Protein AF-A0A345D7Y2-F1 (afdb_monomer_lite)

Organism: NCBI:txid2268024

Sequence (79 aa):
MIAVPDAGSIATMSVLPNLLNRRIGFRRALIYAALQLAQTMREHNEAGSIVNLICNLSERYRKTPLCGMTKKCALRDNV

Radius of gyration: 13.91 Å; chains: 1; bounding box: 32×27×38 Å

Foldseek 3Di:
DDDADVVLLLVQQVPVCVVVVFHAASCSSQVSSLVVVVVVCVVVVNDDDDDGDRDDGRPVVCPPPSVVCSVPPVPPPPD

Structure (mmCIF, N/CA/C/O backbone):
data_AF-A0A345D7Y2-F1
#
_entry.id   AF-A0A345D7Y2-F1
#
loop_
_atom_site.group_PDB
_atom_site.id
_atom_site.type_symbol
_atom_site.label_atom_id
_atom_site.label_alt_id
_atom_site.label_comp_id
_atom_site.label_asym_id
_atom_site.label_entity_id
_atom_site.label_seq_id
_atom_site.pdbx_PDB_ins_code
_atom_site.Cartn_x
_atom_site.Cartn_y
_atom_site.Cartn_z
_atom_site.occupancy
_atom_site.B_iso_or_equiv
_atom_site.auth_seq_id
_atom_site.auth_comp_id
_atom_site.auth_asym_id
_atom_site.auth_atom_id
_atom_site.pdbx_PDB_model_num
ATOM 1 N N . MET A 1 1 ? 0.800 -10.875 5.337 1.00 59.59 1 MET A N 1
ATOM 2 C CA . MET A 1 1 ? 1.484 -10.244 4.184 1.00 59.59 1 MET A CA 1
ATOM 3 C C . MET A 1 1 ? 0.402 -9.864 3.182 1.00 59.59 1 MET A C 1
ATOM 5 O O . MET A 1 1 ? -0.380 -10.738 2.842 1.00 59.59 1 MET A O 1
ATOM 9 N N . ILE A 1 2 ? 0.271 -8.584 2.811 1.00 77.19 2 ILE A N 1
ATOM 10 C CA . ILE A 1 2 ? -0.800 -8.114 1.908 1.00 77.19 2 ILE A CA 1
ATOM 11 C C . ILE A 1 2 ? -0.341 -8.336 0.464 1.00 77.19 2 ILE A C 1
ATOM 13 O O . ILE A 1 2 ? 0.687 -7.792 0.057 1.00 77.19 2 ILE A O 1
ATOM 17 N N . ALA A 1 3 ? -1.076 -9.156 -0.287 1.00 79.44 3 ALA A N 1
ATOM 18 C CA . ALA A 1 3 ? -0.826 -9.362 -1.707 1.00 79.44 3 ALA A CA 1
ATOM 19 C C . ALA A 1 3 ? -1.351 -8.157 -2.491 1.00 79.44 3 ALA A C 1
ATOM 21 O O . ALA A 1 3 ? -2.509 -7.771 -2.350 1.00 79.44 3 ALA A O 1
ATOM 22 N N . VAL A 1 4 ? -0.494 -7.560 -3.313 1.00 77.94 4 VAL A N 1
ATOM 23 C CA . VAL A 1 4 ? -0.850 -6.387 -4.109 1.00 77.94 4 VAL A CA 1
ATOM 24 C C . VAL A 1 4 ? -0.811 -6.761 -5.584 1.00 77.94 4 VAL A C 1
ATOM 26 O O . VAL A 1 4 ? 0.258 -7.138 -6.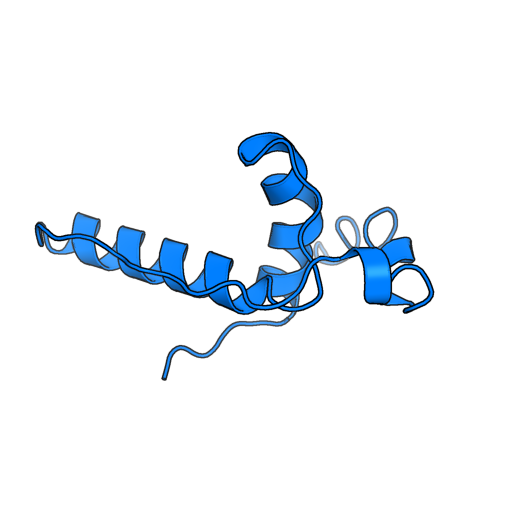063 1.00 77.94 4 VAL A O 1
ATOM 29 N N . PRO A 1 5 ? -1.928 -6.626 -6.317 1.00 80.12 5 PRO A N 1
ATOM 30 C CA . PRO A 1 5 ? -1.935 -6.804 -7.761 1.00 80.12 5 PRO A CA 1
ATOM 31 C C . PRO A 1 5 ? -1.012 -5.792 -8.447 1.00 80.12 5 PRO A C 1
ATOM 33 O O . PRO A 1 5 ? -0.957 -4.618 -8.060 1.00 80.12 5 PRO A O 1
ATOM 36 N N . ASP A 1 6 ? -0.344 -6.211 -9.520 1.00 77.69 6 ASP A N 1
ATOM 37 C CA . ASP A 1 6 ? 0.515 -5.327 -10.316 1.00 77.69 6 ASP A CA 1
ATOM 38 C C . ASP A 1 6 ? -0.252 -4.104 -10.835 1.00 77.69 6 ASP A C 1
ATOM 40 O O . ASP A 1 6 ? 0.258 -2.983 -10.782 1.00 77.69 6 ASP A O 1
ATOM 44 N N . ALA A 1 7 ? -1.519 -4.288 -11.221 1.00 80.50 7 ALA A N 1
ATOM 45 C CA . ALA A 1 7 ? -2.416 -3.202 -11.608 1.00 80.50 7 ALA A CA 1
ATOM 46 C C . ALA A 1 7 ? -2.573 -2.144 -10.498 1.00 80.50 7 ALA A C 1
ATOM 48 O O . ALA A 1 7 ? -2.478 -0.948 -10.771 1.00 80.50 7 ALA A O 1
ATOM 49 N N . GLY A 1 8 ? -2.715 -2.557 -9.232 1.00 73.31 8 GLY A N 1
ATOM 50 C CA . GLY A 1 8 ? -2.787 -1.639 -8.086 1.00 73.31 8 GLY A CA 1
ATOM 51 C C . GLY A 1 8 ? -1.480 -0.869 -7.876 1.00 73.31 8 GLY A C 1
ATOM 52 O O . GLY A 1 8 ? -1.474 0.344 -7.637 1.00 73.31 8 GLY A O 1
ATOM 53 N N . SER A 1 9 ? -0.345 -1.543 -8.066 1.00 72.19 9 SER A N 1
ATOM 54 C CA . SER A 1 9 ? 0.982 -0.916 -8.016 1.00 72.19 9 SER A CA 1
ATOM 55 C C . SER A 1 9 ?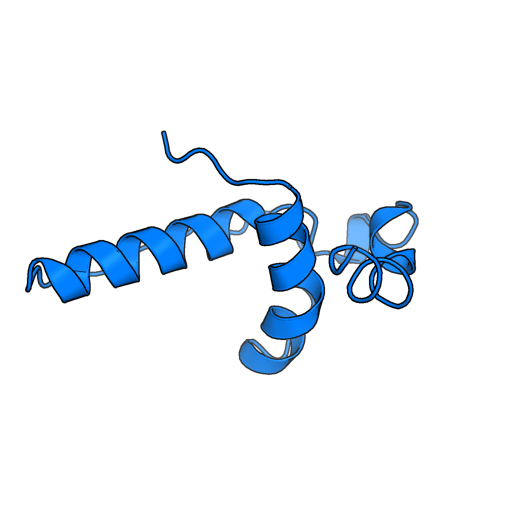 1.205 0.106 -9.136 1.00 72.19 9 SER A C 1
ATOM 57 O O . SER A 1 9 ? 1.856 1.134 -8.913 1.00 72.19 9 SER A O 1
ATOM 59 N N . ILE A 1 10 ? 0.669 -0.164 -10.330 1.00 75.81 10 ILE A N 1
ATOM 60 C CA . ILE A 1 10 ? 0.742 0.712 -11.505 1.00 75.81 10 ILE A CA 1
ATOM 61 C C . ILE A 1 10 ? -0.221 1.893 -11.369 1.00 75.81 10 ILE A C 1
ATOM 63 O O . ILE A 1 10 ? 0.195 3.023 -11.598 1.00 75.81 10 ILE A O 1
ATOM 67 N N . ALA A 1 11 ? -1.466 1.689 -10.936 1.00 77.44 11 ALA A N 1
ATOM 68 C CA . ALA A 1 11 ? -2.429 2.775 -10.720 1.00 77.44 11 ALA A CA 1
ATOM 69 C C . ALA A 1 11 ? -1.880 3.823 -9.737 1.00 77.44 11 ALA A C 1
ATOM 71 O O . ALA A 1 11 ? -1.949 5.036 -9.963 1.00 77.44 11 ALA A O 1
ATOM 72 N N . THR A 1 12 ? -1.196 3.345 -8.699 1.00 75.50 12 THR A N 1
ATOM 73 C CA . THR A 1 12 ? -0.514 4.188 -7.715 1.00 75.50 12 THR A CA 1
ATOM 74 C C . THR A 1 12 ? 0.623 5.023 -8.342 1.00 75.50 12 THR A C 1
ATOM 76 O O . THR A 1 12 ? 0.967 6.077 -7.818 1.00 75.50 12 THR A O 1
ATOM 79 N N . MET A 1 13 ? 1.187 4.647 -9.501 1.00 70.50 13 MET A N 1
ATOM 80 C CA . MET A 1 13 ? 2.162 5.484 -10.233 1.00 70.50 13 MET A CA 1
ATOM 81 C C . MET A 1 13 ? 1.571 6.780 -10.761 1.00 70.50 13 MET A C 1
ATOM 83 O O . MET A 1 13 ? 2.285 7.778 -10.830 1.00 70.50 13 MET A O 1
ATOM 87 N N . SER A 1 14 ? 0.313 6.747 -11.183 1.00 71.25 14 SER A N 1
ATOM 88 C CA . SER A 1 14 ? -0.328 7.880 -11.847 1.00 71.25 14 SER A CA 1
ATOM 89 C C . SER A 1 14 ? -0.954 8.834 -10.835 1.00 71.25 14 SER A C 1
ATOM 91 O O . SER A 1 14 ? -0.921 10.045 -11.023 1.00 71.25 14 SER A O 1
ATOM 93 N N . VAL A 1 15 ? -1.493 8.296 -9.740 1.00 74.81 15 VAL A N 1
ATOM 94 C CA . VAL A 1 15 ? -2.256 9.077 -8.755 1.00 74.81 15 VAL A CA 1
ATOM 95 C C . VAL A 1 15 ? -1.351 9.699 -7.694 1.00 74.81 15 VAL A C 1
ATOM 97 O O . VAL A 1 15 ? -1.487 10.866 -7.331 1.00 74.81 15 VAL A O 1
ATOM 100 N N . LEU A 1 16 ? -0.387 8.930 -7.200 1.00 75.62 16 LEU A N 1
ATOM 101 C CA . LEU A 1 16 ? 0.336 9.268 -5.984 1.00 75.62 16 LEU A CA 1
ATOM 102 C C . LEU A 1 16 ? 1.348 10.429 -6.111 1.00 75.62 16 LEU A C 1
ATOM 104 O O . LEU A 1 16 ? 1.493 11.176 -5.143 1.00 75.62 16 LEU A O 1
ATOM 108 N N . PRO A 1 17 ? 2.007 10.659 -7.268 1.00 75.19 17 PRO A N 1
ATOM 109 C CA . PRO A 1 17 ? 2.826 11.854 -7.462 1.00 75.19 17 PRO A CA 1
ATOM 110 C C . PRO A 1 17 ? 2.041 13.161 -7.338 1.00 75.19 17 PRO A C 1
ATOM 112 O O . PRO A 1 17 ? 2.616 14.152 -6.896 1.00 75.19 17 PRO A O 1
ATOM 115 N N . ASN A 1 18 ? 0.750 13.152 -7.693 1.00 75.31 18 ASN A N 1
ATOM 116 C CA . ASN A 1 18 ? -0.120 14.320 -7.553 1.00 75.31 18 ASN A CA 1
ATOM 117 C C . ASN A 1 18 ? -0.499 14.557 -6.086 1.00 75.31 18 ASN A C 1
ATOM 119 O O . ASN A 1 18 ? -0.495 15.692 -5.630 1.00 75.31 18 ASN A O 1
ATOM 123 N N . LEU A 1 19 ? -0.768 13.487 -5.330 1.00 77.69 19 LEU A N 1
ATOM 124 C CA . LEU A 1 19 ? -1.160 13.584 -3.919 1.00 77.69 19 LEU A CA 1
ATOM 125 C C . LEU A 1 19 ? -0.001 13.968 -2.991 1.00 77.69 19 LEU A C 1
ATOM 127 O O . LEU A 1 19 ? -0.197 14.703 -2.030 1.00 77.69 19 LEU A O 1
ATOM 131 N N . LEU A 1 20 ? 1.205 13.462 -3.257 1.00 75.38 20 LEU A N 1
ATOM 132 C CA . LEU A 1 20 ? 2.372 13.657 -2.386 1.00 75.38 20 LEU A CA 1
ATOM 133 C C . LEU A 1 20 ? 3.336 14.737 -2.892 1.00 75.38 20 LEU A C 1
ATOM 135 O O . LEU A 1 20 ? 4.399 14.931 -2.302 1.00 75.38 20 LEU A O 1
ATOM 139 N N . ASN A 1 21 ? 2.993 15.400 -4.004 1.00 74.00 21 ASN A N 1
ATOM 140 C CA . ASN A 1 21 ? 3.814 16.389 -4.710 1.00 74.00 21 ASN A CA 1
ATOM 141 C C . ASN A 1 21 ? 5.280 15.942 -4.916 1.00 74.00 21 ASN A C 1
ATOM 143 O O . ASN A 1 21 ? 6.218 16.739 -4.932 1.00 74.00 21 ASN A O 1
ATOM 147 N N . ARG A 1 22 ? 5.500 14.626 -5.019 1.00 67.88 22 ARG A N 1
ATOM 148 C CA . ARG A 1 22 ? 6.823 14.004 -5.085 1.00 67.88 22 ARG A CA 1
ATOM 149 C C . ARG A 1 22 ? 6.737 12.718 -5.882 1.00 67.88 22 ARG A C 1
ATOM 151 O O . ARG A 1 22 ? 5.825 11.916 -5.706 1.00 67.88 22 ARG A O 1
ATOM 158 N N . ARG A 1 23 ? 7.716 12.484 -6.755 1.00 65.38 23 ARG A N 1
ATOM 159 C CA . ARG A 1 23 ? 7.799 11.225 -7.503 1.00 65.38 23 ARG A CA 1
ATOM 160 C C . ARG A 1 23 ? 8.297 10.103 -6.595 1.00 65.38 23 ARG A C 1
ATOM 162 O O . ARG A 1 23 ? 9.258 10.281 -5.845 1.00 65.38 23 ARG A O 1
ATOM 169 N N . ILE A 1 24 ? 7.640 8.948 -6.673 1.00 65.62 24 ILE A N 1
ATOM 170 C CA . ILE A 1 24 ? 7.878 7.812 -5.774 1.00 65.62 24 ILE A CA 1
ATOM 171 C C . ILE A 1 24 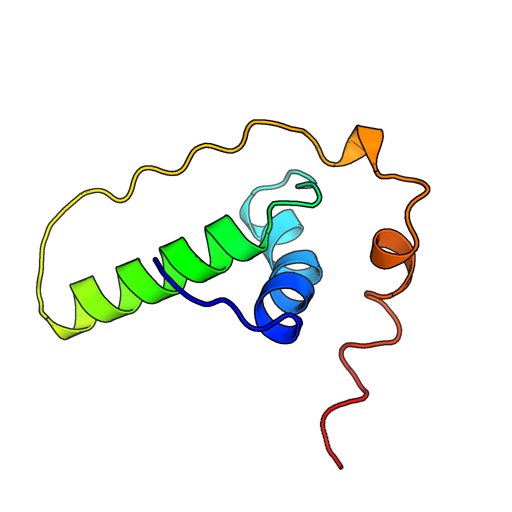? 8.230 6.574 -6.600 1.00 65.62 24 ILE A C 1
ATOM 173 O O . ILE A 1 24 ? 7.627 6.296 -7.641 1.00 65.62 24 ILE A O 1
ATOM 177 N N . GLY A 1 25 ? 9.304 5.892 -6.190 1.00 61.59 25 GLY A N 1
ATOM 178 C CA . GLY A 1 25 ? 9.948 4.818 -6.951 1.00 61.59 25 GLY A CA 1
ATOM 179 C C . GLY A 1 25 ? 9.176 3.509 -6.960 1.00 61.59 25 GLY A C 1
ATOM 180 O O . GLY A 1 25 ? 7.988 3.476 -6.685 1.00 61.59 25 GLY A O 1
ATOM 181 N N . PHE A 1 26 ? 9.871 2.416 -7.276 1.00 57.53 26 PHE A N 1
ATOM 182 C CA . PHE A 1 26 ? 9.344 1.053 -7.444 1.00 57.53 26 PHE A CA 1
ATOM 183 C C . PHE A 1 26 ? 8.436 0.542 -6.298 1.00 57.53 26 PHE A C 1
ATOM 185 O O . PHE A 1 26 ? 7.640 -0.368 -6.491 1.00 57.53 26 PHE A O 1
ATOM 192 N N . ARG A 1 27 ? 8.472 1.160 -5.112 1.00 65.44 27 ARG A N 1
ATOM 193 C CA . ARG A 1 27 ? 7.752 0.713 -3.908 1.00 65.44 27 ARG A CA 1
ATOM 194 C C . ARG A 1 27 ? 6.346 1.311 -3.750 1.00 65.44 27 ARG A C 1
ATOM 196 O O . ARG A 1 27 ? 5.968 1.742 -2.667 1.00 65.44 27 ARG A O 1
ATOM 203 N N . ARG A 1 28 ? 5.571 1.316 -4.836 1.00 69.44 28 ARG A N 1
ATOM 204 C CA . ARG A 1 28 ? 4.176 1.808 -4.889 1.00 69.44 28 ARG A CA 1
ATOM 205 C C . ARG A 1 28 ? 3.148 0.784 -4.428 1.00 69.44 28 ARG A C 1
ATOM 207 O O . ARG A 1 28 ? 2.144 1.176 -3.845 1.00 69.44 28 ARG A O 1
ATOM 214 N N . ALA A 1 29 ? 3.461 -0.502 -4.593 1.00 70.06 29 ALA A N 1
ATOM 215 C CA . ALA A 1 29 ? 2.694 -1.606 -4.020 1.00 70.06 29 ALA A CA 1
ATOM 216 C C . ALA A 1 29 ? 2.452 -1.402 -2.516 1.00 70.06 29 ALA A C 1
ATOM 218 O O . ALA A 1 29 ? 1.361 -1.616 -2.007 1.00 70.06 29 ALA A O 1
ATOM 219 N N . LEU A 1 30 ? 3.471 -0.895 -1.816 1.00 78.12 30 LEU A N 1
ATOM 220 C CA . LEU A 1 30 ? 3.447 -0.673 -0.374 1.00 78.12 30 LEU A CA 1
ATOM 221 C C . LEU A 1 30 ? 2.444 0.411 0.048 1.00 78.12 30 LEU A C 1
ATOM 223 O O . LEU A 1 30 ? 1.907 0.361 1.148 1.00 78.12 30 LEU A O 1
ATOM 227 N N . ILE A 1 31 ? 2.199 1.403 -0.811 1.00 80.50 31 ILE A N 1
ATOM 228 C CA . ILE A 1 31 ? 1.271 2.502 -0.521 1.00 80.50 31 ILE A CA 1
ATOM 229 C C . ILE A 1 31 ? -0.153 2.077 -0.861 1.00 80.50 31 ILE A C 1
ATOM 231 O O . ILE A 1 31 ? -1.062 2.335 -0.083 1.00 80.50 31 ILE A O 1
ATOM 235 N N . TYR A 1 32 ? -0.328 1.335 -1.953 1.00 84.19 32 TYR A N 1
ATOM 236 C CA . TYR A 1 32 ? -1.598 0.686 -2.262 1.00 84.19 32 TYR A CA 1
ATOM 237 C C . TYR A 1 32 ? -2.039 -0.278 -1.145 1.00 84.19 32 TYR A C 1
ATOM 239 O O . TYR A 1 32 ? -3.174 -0.201 -0.688 1.00 84.19 32 TYR A O 1
ATOM 247 N N . ALA A 1 33 ? -1.126 -1.105 -0.624 1.00 84.75 33 ALA A N 1
ATOM 248 C CA . ALA A 1 33 ? -1.396 -1.969 0.529 1.00 84.75 33 ALA A CA 1
ATOM 249 C C . ALA A 1 33 ? -1.785 -1.176 1.787 1.00 84.75 33 ALA A C 1
ATOM 251 O O . ALA A 1 33 ? -2.708 -1.562 2.497 1.00 84.75 33 ALA A O 1
ATOM 252 N N . ALA A 1 34 ? -1.108 -0.056 2.060 1.00 88.12 34 ALA A N 1
ATOM 253 C CA . ALA A 1 34 ? -1.449 0.807 3.191 1.00 88.12 34 ALA A CA 1
ATOM 254 C C . ALA A 1 34 ? -2.844 1.439 3.038 1.00 88.12 34 ALA A C 1
ATOM 256 O O . ALA A 1 34 ? -3.560 1.578 4.024 1.00 88.12 34 ALA A O 1
ATOM 257 N N . LEU A 1 35 ? -3.251 1.785 1.813 1.00 87.62 35 LEU A N 1
ATOM 258 C CA . LEU A 1 35 ? -4.595 2.294 1.529 1.00 87.62 35 LEU A CA 1
ATOM 259 C C . LEU A 1 35 ? -5.668 1.212 1.685 1.00 87.62 35 LEU A C 1
ATOM 261 O O . LEU A 1 35 ? -6.716 1.499 2.257 1.00 87.62 35 LEU A O 1
ATOM 265 N N . GLN A 1 36 ? -5.398 -0.021 1.241 1.00 88.75 36 GLN A N 1
ATOM 266 C CA . GLN A 1 36 ? -6.286 -1.158 1.502 1.00 88.75 36 GLN A CA 1
ATOM 267 C C . GLN A 1 36 ? -6.457 -1.388 3.006 1.00 88.75 36 GLN A C 1
ATOM 269 O O . GLN A 1 36 ? -7.579 -1.498 3.484 1.00 88.75 36 GLN A O 1
ATOM 274 N N . LEU A 1 37 ? -5.359 -1.365 3.767 1.00 89.75 37 LEU A N 1
ATOM 275 C CA . LEU A 1 37 ? -5.418 -1.499 5.221 1.00 89.75 37 LEU A CA 1
ATOM 276 C C . LEU A 1 37 ? -6.227 -0.363 5.865 1.00 89.75 37 LEU A C 1
ATOM 278 O O . LEU A 1 37 ? -7.061 -0.620 6.724 1.00 89.75 37 LEU A O 1
ATOM 282 N N . ALA A 1 38 ? -6.035 0.881 5.419 1.00 90.81 38 ALA A N 1
ATOM 283 C CA . ALA A 1 38 ? -6.807 2.026 5.901 1.00 90.81 38 ALA A CA 1
ATOM 284 C C . ALA A 1 38 ? -8.306 1.895 5.602 1.00 90.81 38 ALA A C 1
ATOM 286 O O . ALA A 1 38 ? -9.137 2.347 6.389 1.00 90.81 38 ALA A O 1
ATOM 287 N N . GLN A 1 39 ? -8.657 1.307 4.456 1.00 92.06 39 GLN A N 1
ATOM 288 C CA . GLN A 1 39 ? -10.041 1.021 4.107 1.00 92.06 39 GLN A CA 1
ATOM 289 C C . GLN A 1 39 ? -10.637 -0.021 5.056 1.00 92.06 39 GLN A C 1
ATOM 291 O O . GLN A 1 39 ? -11.686 0.244 5.632 1.00 92.06 39 GLN A O 1
ATOM 296 N N . THR A 1 40 ? -9.943 -1.136 5.286 1.00 92.62 40 THR A N 1
ATOM 297 C CA . THR A 1 40 ? -10.397 -2.182 6.213 1.00 92.62 40 THR A CA 1
ATOM 298 C C . THR A 1 40 ? -10.529 -1.658 7.642 1.00 92.62 40 THR A C 1
ATOM 300 O O . THR A 1 40 ? -11.553 -1.878 8.280 1.00 92.62 40 THR A O 1
ATOM 303 N N . MET A 1 41 ? -9.552 -0.884 8.128 1.00 94.31 41 MET A N 1
ATOM 304 C CA . MET A 1 41 ? -9.636 -0.248 9.448 1.00 94.31 41 MET A CA 1
ATOM 305 C C . MET A 1 41 ? -10.859 0.672 9.550 1.00 94.31 41 MET A C 1
ATOM 307 O O . MET A 1 41 ? -11.559 0.662 10.556 1.00 94.31 41 MET A O 1
ATOM 311 N N . ARG A 1 42 ? -11.174 1.429 8.490 1.00 94.50 42 ARG A N 1
ATOM 312 C CA . ARG A 1 42 ? -12.379 2.269 8.449 1.00 94.50 42 ARG A CA 1
ATOM 313 C C . ARG A 1 42 ? -13.660 1.437 8.475 1.00 94.50 42 ARG A C 1
ATOM 315 O O . ARG A 1 42 ? -14.573 1.775 9.218 1.00 94.50 42 ARG A O 1
ATOM 322 N N . GLU A 1 43 ? -13.732 0.377 7.676 1.00 95.38 43 GLU A N 1
ATOM 323 C CA . GLU A 1 43 ? -14.890 -0.526 7.614 1.00 95.38 43 GLU A CA 1
ATOM 324 C C . GLU A 1 43 ? -15.143 -1.217 8.961 1.00 95.38 43 GLU A C 1
ATOM 326 O O . GLU A 1 43 ? -16.291 -1.425 9.347 1.00 95.38 43 GLU A O 1
ATOM 331 N N . HIS A 1 44 ? -14.081 -1.504 9.712 1.00 95.19 44 HIS A N 1
ATOM 332 C CA . HIS A 1 44 ? -14.151 -2.123 11.034 1.00 95.19 44 HIS A CA 1
ATOM 333 C C . HIS A 1 44 ? -14.255 -1.114 12.192 1.00 95.19 44 HIS A C 1
ATOM 335 O O . HIS A 1 44 ? -14.293 -1.521 13.350 1.00 95.19 44 HIS A O 1
ATOM 341 N N . ASN A 1 45 ? -14.319 0.195 11.911 1.00 94.56 45 ASN A N 1
ATOM 342 C CA . ASN A 1 45 ? -14.241 1.266 12.917 1.00 94.56 45 ASN A CA 1
ATOM 343 C C . ASN A 1 45 ? -13.010 1.157 13.846 1.00 94.56 45 ASN A C 1
ATOM 345 O O . ASN A 1 45 ? -13.047 1.559 15.009 1.00 94.56 45 ASN A O 1
ATOM 349 N N . GLU A 1 46 ? -11.900 0.633 13.330 1.00 95.38 46 GLU A N 1
ATOM 350 C CA . GLU A 1 46 ? -10.627 0.532 14.036 1.00 95.38 46 GLU A CA 1
ATOM 351 C C . GLU A 1 46 ? -9.866 1.862 13.958 1.00 95.38 46 GLU A C 1
ATOM 353 O O . GLU A 1 46 ? -9.537 2.368 12.881 1.00 95.38 46 GLU A O 1
ATOM 358 N N . ALA A 1 47 ? -9.551 2.430 15.122 1.00 92.25 47 ALA A N 1
ATOM 359 C CA . ALA A 1 47 ? -8.720 3.622 15.229 1.00 92.25 47 ALA A CA 1
ATOM 360 C C . ALA A 1 47 ? -7.239 3.242 15.361 1.00 92.25 47 ALA A C 1
ATOM 362 O O . ALA A 1 47 ? -6.872 2.355 16.130 1.00 92.25 47 ALA A O 1
ATOM 363 N N . GLY A 1 48 ? -6.367 3.949 14.644 1.00 91.62 48 GLY A N 1
ATOM 364 C CA . GLY A 1 48 ? -4.927 3.734 14.724 1.00 91.62 48 GLY A CA 1
ATOM 365 C C . GLY A 1 48 ? -4.151 4.494 13.656 1.00 91.62 48 GLY A C 1
ATOM 366 O O . GLY A 1 48 ? -4.725 5.164 12.797 1.00 91.62 48 GLY A O 1
ATOM 367 N N . SER A 1 49 ? -2.828 4.366 13.712 1.00 92.12 49 SER A N 1
ATOM 368 C CA . SER A 1 49 ? -1.910 4.995 12.762 1.00 92.12 49 SER A CA 1
ATOM 369 C C . SER A 1 49 ? -1.240 3.940 11.895 1.00 92.12 49 SER A C 1
ATOM 371 O O . SER A 1 49 ? -0.631 3.001 12.404 1.00 92.12 49 SER A O 1
ATOM 373 N N . ILE A 1 50 ? -1.296 4.127 10.578 1.00 89.38 50 ILE A N 1
ATOM 374 C CA . ILE A 1 50 ? -0.579 3.281 9.623 1.00 89.38 50 ILE A CA 1
ATOM 375 C C . ILE A 1 50 ? 0.764 3.939 9.321 1.00 89.38 50 ILE A C 1
ATOM 377 O O . ILE A 1 50 ? 0.824 5.012 8.719 1.00 89.38 50 ILE A O 1
ATOM 381 N N . VAL A 1 51 ? 1.853 3.288 9.724 1.00 88.75 51 VAL A N 1
ATOM 382 C CA . VAL A 1 51 ? 3.219 3.740 9.434 1.00 88.75 51 VAL A CA 1
ATOM 383 C C . VAL A 1 51 ? 3.770 2.952 8.255 1.00 88.75 51 VAL A C 1
ATOM 385 O O . VAL A 1 51 ? 3.707 1.725 8.230 1.00 88.75 51 VAL A O 1
ATOM 388 N N . ASN A 1 52 ? 4.332 3.660 7.276 1.00 82.69 52 ASN A N 1
ATOM 389 C CA . ASN A 1 52 ? 4.896 3.051 6.080 1.00 82.69 52 ASN A CA 1
ATOM 390 C C . ASN A 1 52 ? 6.320 3.555 5.801 1.00 82.69 52 ASN A C 1
ATOM 392 O O . ASN A 1 52 ? 6.585 4.753 5.892 1.00 82.69 52 ASN A O 1
ATOM 396 N N . LEU A 1 53 ? 7.234 2.651 5.427 1.00 79.19 53 LEU A N 1
ATOM 397 C CA . LEU A 1 53 ? 8.647 2.958 5.194 1.00 79.19 53 LEU A CA 1
ATOM 398 C C . LEU A 1 53 ? 9.009 2.956 3.700 1.00 79.19 53 LEU A C 1
ATOM 400 O O . LEU A 1 53 ? 9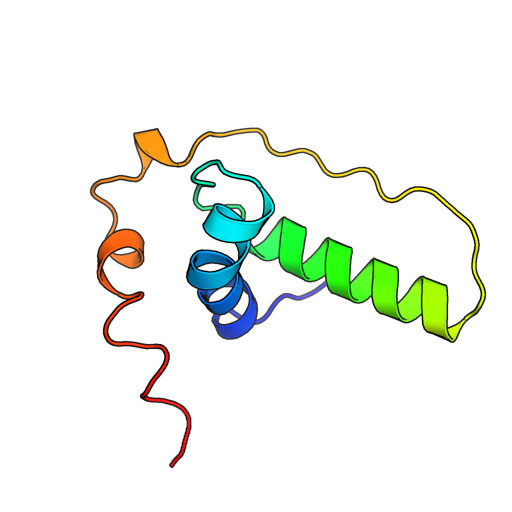.199 1.917 3.050 1.00 79.19 53 LEU A O 1
ATOM 404 N N . ILE A 1 54 ? 9.217 4.156 3.162 1.00 74.12 54 ILE A N 1
ATOM 405 C CA . ILE A 1 54 ? 9.697 4.369 1.794 1.00 74.12 54 ILE A CA 1
ATOM 406 C C . ILE A 1 54 ? 11.224 4.550 1.824 1.00 74.12 54 ILE A C 1
ATOM 408 O O . ILE A 1 54 ? 11.713 5.624 2.150 1.00 74.12 54 ILE A O 1
ATOM 412 N N . CYS A 1 55 ? 11.999 3.519 1.461 1.00 69.00 55 CYS A N 1
ATOM 413 C CA . CYS A 1 55 ? 13.471 3.579 1.557 1.00 69.00 55 CYS A CA 1
ATOM 414 C C . CYS A 1 55 ? 14.181 4.192 0.341 1.00 69.00 55 CYS A C 1
ATOM 416 O O . CYS A 1 55 ? 15.351 4.530 0.452 1.00 69.00 55 CYS A O 1
ATOM 418 N N . ASN A 1 56 ? 13.543 4.290 -0.831 1.00 63.91 56 ASN A N 1
ATOM 419 C CA . ASN A 1 56 ? 14.225 4.703 -2.064 1.00 63.91 56 ASN A CA 1
ATOM 420 C C . ASN A 1 56 ? 13.377 5.670 -2.899 1.00 63.91 56 ASN A C 1
ATOM 422 O O . ASN A 1 56 ? 12.214 5.393 -3.199 1.00 63.91 56 ASN A O 1
ATOM 426 N N . LEU A 1 57 ? 13.992 6.772 -3.338 1.00 60.66 57 LEU A N 1
ATOM 427 C CA . LEU A 1 57 ? 13.415 7.694 -4.318 1.00 60.66 57 LEU A CA 1
ATOM 428 C C . LEU A 1 57 ? 13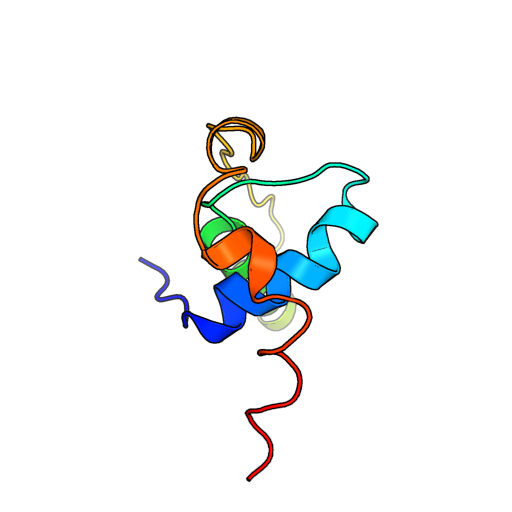.323 7.063 -5.718 1.00 60.66 57 LEU A C 1
ATOM 430 O O . LEU A 1 57 ? 14.155 6.242 -6.108 1.00 60.66 57 LEU A O 1
ATOM 434 N N . SER A 1 58 ? 12.344 7.504 -6.514 1.00 59.00 58 SER A N 1
ATOM 435 C CA . SER A 1 58 ? 12.154 7.074 -7.913 1.00 59.00 58 SER A CA 1
ATOM 436 C C . SER A 1 58 ? 13.299 7.416 -8.850 1.00 59.00 58 SER A C 1
ATOM 438 O O . SER A 1 58 ? 13.393 6.826 -9.922 1.00 59.00 58 SER A O 1
ATOM 440 N N . GLU A 1 59 ? 14.133 8.383 -8.486 1.00 60.75 59 GLU A N 1
ATOM 441 C CA . GLU A 1 59 ? 15.143 8.952 -9.374 1.00 60.75 59 GLU A CA 1
ATOM 442 C C . GLU A 1 59 ? 16.164 7.914 -9.854 1.00 60.75 59 GLU A C 1
ATOM 444 O O . GLU A 1 59 ? 16.538 7.910 -11.026 1.00 60.75 59 GLU A O 1
ATOM 449 N N . ARG A 1 60 ? 16.490 6.933 -9.002 1.00 59.75 60 ARG A N 1
ATOM 450 C CA . ARG A 1 60 ? 17.371 5.808 -9.357 1.00 59.75 60 ARG A CA 1
ATOM 451 C C . ARG A 1 60 ? 16.786 4.879 -10.429 1.00 59.75 60 ARG A C 1
ATOM 453 O O . ARG A 1 60 ? 17.533 4.176 -11.094 1.00 59.75 60 ARG A O 1
ATOM 460 N N . TYR A 1 61 ? 15.467 4.887 -10.627 1.00 59.47 61 TYR A N 1
ATOM 461 C CA . TYR A 1 61 ? 14.757 3.972 -11.530 1.00 59.47 61 TYR A CA 1
ATOM 462 C C . TYR A 1 61 ? 14.275 4.651 -12.818 1.00 59.47 61 TYR A C 1
ATOM 464 O O . TYR A 1 61 ? 13.495 4.068 -13.570 1.00 59.47 61 TYR A O 1
ATOM 472 N N . ARG A 1 62 ? 14.744 5.872 -13.112 1.00 53.41 62 ARG A N 1
ATOM 473 C CA . ARG A 1 62 ? 14.287 6.694 -14.249 1.00 53.41 62 ARG A CA 1
ATOM 474 C C . ARG A 1 62 ? 14.414 6.007 -15.618 1.00 53.41 62 ARG A C 1
ATOM 476 O O . ARG A 1 62 ? 13.649 6.335 -16.516 1.00 53.41 62 ARG A O 1
ATOM 483 N N . LYS A 1 63 ? 15.344 5.056 -15.765 1.00 56.28 63 LYS A N 1
ATOM 484 C CA . LYS A 1 63 ? 15.576 4.282 -16.999 1.00 56.28 63 LYS A CA 1
ATOM 485 C C . LYS A 1 63 ? 14.867 2.920 -17.035 1.00 56.28 63 LYS A C 1
ATOM 487 O O . LYS A 1 63 ? 15.047 2.179 -17.993 1.00 56.28 63 LYS A O 1
ATOM 492 N N . THR A 1 64 ? 14.079 2.570 -16.015 1.00 56.19 64 THR A N 1
ATOM 493 C CA . THR A 1 64 ? 13.333 1.300 -16.023 1.00 56.19 64 THR A CA 1
ATOM 494 C C . THR A 1 64 ? 12.013 1.429 -16.799 1.00 56.19 64 THR A C 1
ATOM 496 O O . THR A 1 64 ? 11.346 2.465 -16.685 1.00 56.19 64 THR A O 1
ATOM 499 N N . PRO A 1 65 ? 11.602 0.396 -17.565 1.00 51.97 65 PRO A N 1
ATOM 500 C CA . PRO A 1 65 ? 10.463 0.454 -18.497 1.00 51.97 65 PRO A CA 1
ATOM 501 C C . PRO A 1 65 ? 9.136 0.900 -17.871 1.00 51.97 65 PRO A C 1
ATOM 503 O O . PRO A 1 65 ? 8.317 1.540 -18.528 1.00 51.97 65 PRO A O 1
ATOM 506 N N . LEU A 1 66 ? 8.950 0.639 -16.574 1.00 54.09 66 LEU A N 1
ATOM 507 C CA . LEU A 1 66 ? 7.751 1.018 -15.824 1.00 54.09 66 LEU A CA 1
ATOM 508 C C . LEU A 1 66 ? 7.478 2.532 -15.852 1.00 54.09 66 LEU A C 1
ATOM 510 O O . LEU A 1 66 ? 6.324 2.945 -15.827 1.00 54.09 66 LEU A O 1
ATOM 514 N N . CYS A 1 67 ? 8.515 3.373 -15.944 1.00 49.09 67 CYS A N 1
ATOM 515 C CA . CYS A 1 67 ? 8.367 4.833 -15.988 1.00 49.09 67 CYS A CA 1
ATOM 516 C C . CYS A 1 67 ? 7.683 5.330 -17.283 1.00 49.09 67 CYS A C 1
ATOM 518 O O . CYS A 1 67 ? 7.027 6.368 -17.268 1.00 49.09 67 CYS A O 1
ATOM 520 N N . GLY A 1 68 ? 7.805 4.590 -18.394 1.00 48.16 68 GLY A N 1
ATOM 521 C CA . GLY A 1 68 ? 7.230 4.955 -19.697 1.00 48.16 68 GLY A CA 1
ATOM 522 C C . GLY A 1 68 ? 5.848 4.356 -19.988 1.00 48.16 68 GLY A C 1
ATOM 523 O O . GLY A 1 68 ? 5.196 4.764 -20.947 1.00 48.16 68 GLY A O 1
ATOM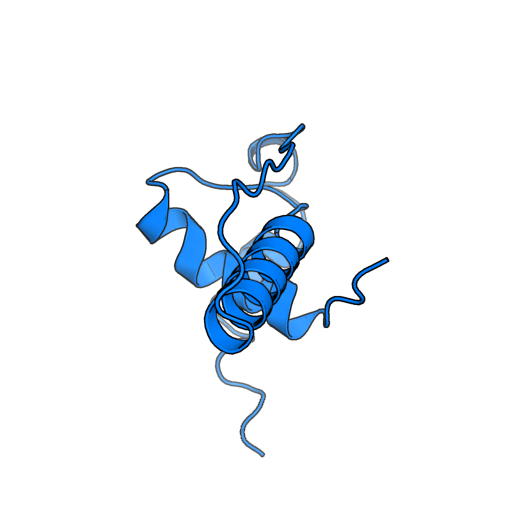 524 N N . MET A 1 69 ? 5.383 3.402 -19.174 1.00 49.59 69 MET A N 1
ATOM 525 C CA . MET A 1 69 ? 4.141 2.650 -19.416 1.00 49.59 69 MET A CA 1
ATOM 526 C C . MET A 1 69 ? 2.868 3.345 -18.912 1.00 49.59 69 MET A C 1
ATOM 528 O O . MET A 1 69 ? 1.773 3.010 -19.362 1.00 49.59 69 MET A O 1
ATOM 532 N N . THR A 1 70 ? 2.975 4.351 -18.039 1.00 51.69 70 THR A N 1
ATOM 533 C CA . THR A 1 70 ? 1.807 5.017 -17.428 1.00 51.69 70 THR A CA 1
ATOM 534 C C . THR A 1 70 ? 0.920 5.759 -18.427 1.00 51.69 70 THR A C 1
ATOM 536 O O . THR A 1 70 ? -0.271 5.897 -18.172 1.00 51.69 70 THR A O 1
ATOM 539 N N . LYS A 1 71 ? 1.438 6.173 -19.595 1.00 45.94 71 LYS A N 1
ATOM 540 C CA . LYS A 1 71 ? 0.603 6.765 -20.658 1.00 45.94 71 LYS A CA 1
ATOM 541 C C . LYS A 1 71 ? -0.142 5.738 -21.524 1.00 45.94 71 LYS A C 1
ATOM 543 O O . LYS A 1 71 ? -1.098 6.123 -22.183 1.00 45.94 71 LYS A O 1
ATOM 548 N N . LYS A 1 72 ? 0.284 4.468 -21.563 1.00 41.88 72 LYS A N 1
ATOM 549 C CA . LYS A 1 72 ? -0.293 3.442 -22.459 1.00 41.88 72 LYS A CA 1
ATOM 550 C C . LYS A 1 72 ? -1.071 2.335 -21.741 1.00 41.88 72 LYS A C 1
ATOM 552 O O . LYS A 1 72 ? -1.973 1.778 -22.354 1.00 41.88 72 LYS A O 1
ATOM 557 N N . CYS A 1 73 ? -0.758 2.010 -20.485 1.00 39.41 73 CYS A N 1
ATOM 558 C CA . CYS A 1 73 ? -1.356 0.840 -19.826 1.00 39.41 73 CYS A CA 1
ATOM 559 C C . CYS A 1 73 ? -2.674 1.112 -19.083 1.00 39.41 73 CYS A C 1
ATOM 561 O O . CYS A 1 73 ? -3.486 0.206 -18.994 1.00 39.41 73 CYS A O 1
ATOM 563 N N . ALA A 1 74 ? -2.952 2.336 -18.615 1.00 44.28 74 ALA A N 1
ATOM 564 C CA . ALA A 1 74 ? -4.194 2.617 -17.873 1.00 44.28 74 ALA A CA 1
ATOM 565 C C . ALA A 1 74 ? -5.478 2.570 -18.735 1.00 44.28 74 ALA A C 1
ATOM 567 O O . ALA A 1 74 ? -6.575 2.627 -18.196 1.00 44.28 74 ALA A O 1
ATOM 568 N N . LEU A 1 75 ? -5.345 2.478 -20.063 1.00 42.59 75 LEU A N 1
ATOM 569 C CA . LEU A 1 75 ? -6.460 2.445 -21.018 1.00 42.59 75 LEU A CA 1
ATOM 570 C C . LEU A 1 75 ? -6.704 1.050 -21.622 1.00 42.59 75 LEU A C 1
ATOM 572 O O . LEU A 1 75 ? -7.465 0.947 -22.579 1.00 42.59 75 LEU A O 1
ATOM 576 N N . ARG A 1 76 ? -6.037 -0.008 -21.133 1.00 35.91 76 ARG A N 1
ATOM 577 C CA . ARG A 1 76 ? -6.086 -1.338 -21.770 1.00 35.91 76 ARG A CA 1
ATOM 578 C C . ARG A 1 76 ? -6.853 -2.429 -21.024 1.00 35.91 76 ARG A C 1
ATOM 580 O O . ARG A 1 76 ? -7.076 -3.465 -21.632 1.00 35.91 76 ARG A O 1
ATOM 587 N N . ASP A 1 77 ? -7.340 -2.169 -19.813 1.00 36.50 77 ASP A N 1
ATOM 588 C CA . ASP A 1 77 ? -8.116 -3.144 -19.028 1.00 36.50 77 ASP A CA 1
ATOM 589 C C . ASP A 1 77 ? -9.619 -2.793 -19.005 1.00 36.50 77 ASP A C 1
ATOM 591 O O . ASP A 1 77 ? -10.224 -2.637 -17.949 1.00 36.50 77 ASP A O 1
ATOM 595 N N . ASN A 1 78 ? -10.208 -2.611 -20.192 1.00 33.62 78 ASN A N 1
ATOM 596 C CA . ASN A 1 78 ? -11.662 -2.523 -20.411 1.00 33.62 78 ASN A CA 1
ATOM 597 C C . ASN A 1 78 ? -12.047 -3.205 -21.743 1.00 33.62 78 ASN A C 1
ATOM 599 O O . ASN A 1 78 ? -12.650 -2.586 -22.621 1.00 33.62 78 ASN A O 1
ATOM 603 N N . VAL A 1 79 ? -11.649 -4.474 -21.896 1.00 36.56 79 VAL A N 1
ATOM 604 C CA . VAL A 1 79 ? -12.253 -5.469 -22.803 1.00 36.56 79 VAL A CA 1
ATOM 605 C C . VAL A 1 79 ? -12.239 -6.811 -22.090 1.00 36.56 79 VAL A C 1
ATOM 607 O O . VAL A 1 79 ? -11.160 -7.155 -21.560 1.00 36.56 79 VAL A O 1
#

Secondary structure (DSSP, 8-state):
-----HHHHHHHHHHHHHHSSS-B-STTHHHHHHHHHHHHHHHTT-----------BGGGGTTSTHHHHTTTSTTSS--

pLDDT: mean 70.58, std 16.93, range [33.62, 95.38]